Protein AF-A0A6J1Q506-F1 (afdb_monomer_lite)

Secondary structure (DSSP, 8-state):
--------EEEETTT--EEEGGGGGG-GGGTT-SEEEE-TTT-EEEEE-TTS-EEEEEEETTTEEEEEEE---------TTSHHHHHHHHHHHHHHHHHHHHHHH-GGGT-TTS-TTTS-HHHHHHHHHHHHHHTTTSS-HHHHHHHHHHHHHHHHHHHHHHH--S-------------

Structure (mmCIF, N/CA/C/O backbone):
data_AF-A0A6J1Q506-F1
#
_entry.id   AF-A0A6J1Q506-F1
#
loop_
_atom_site.group_PDB
_atom_site.id
_atom_site.type_symbol
_atom_site.label_atom_id
_atom_site.label_alt_id
_atom_site.label_comp_id
_atom_site.label_asym_id
_atom_site.label_entity_id
_atom_site.label_seq_id
_atom_site.pdbx_PDB_ins_code
_atom_site.Cartn_x
_atom_site.Cartn_y
_atom_site.Cartn_z
_atom_site.occupancy
_atom_site.B_iso_or_equiv
_atom_site.auth_seq_id
_atom_site.auth_comp_id
_atom_site.auth_asym_id
_atom_site.auth_atom_id
_atom_site.pdbx_PDB_model_num
ATOM 1 N N . MET A 1 1 ? 51.614 -4.366 -28.776 1.00 39.28 1 MET A N 1
ATOM 2 C CA . MET A 1 1 ? 50.991 -3.294 -27.970 1.00 39.28 1 MET A CA 1
ATOM 3 C C . MET A 1 1 ? 49.573 -3.756 -27.743 1.00 39.28 1 MET A C 1
ATOM 5 O O . MET A 1 1 ? 48.666 -3.332 -28.443 1.00 39.28 1 MET A O 1
ATOM 9 N N . ASP A 1 2 ? 49.424 -4.737 -26.861 1.00 44.38 2 ASP A N 1
ATOM 10 C CA . ASP A 1 2 ? 48.132 -5.334 -26.561 1.00 44.38 2 ASP A CA 1
ATOM 11 C C . ASP A 1 2 ? 47.432 -4.406 -25.583 1.00 44.38 2 ASP A C 1
ATOM 13 O O . ASP A 1 2 ? 47.763 -4.332 -24.400 1.00 44.38 2 ASP A O 1
ATOM 17 N N . SER A 1 3 ? 46.550 -3.590 -26.153 1.00 51.72 3 SER A N 1
ATOM 18 C CA . SER A 1 3 ? 45.591 -2.785 -25.420 1.00 51.72 3 SER A CA 1
ATOM 19 C C . SER A 1 3 ? 44.674 -3.775 -24.709 1.00 51.72 3 SER A C 1
ATOM 21 O O . SER A 1 3 ? 43.784 -4.358 -25.324 1.00 51.72 3 SER A O 1
ATOM 23 N N . PHE A 1 4 ? 44.974 -4.065 -23.442 1.00 49.25 4 PHE A N 1
ATOM 24 C CA . PHE A 1 4 ? 44.060 -4.780 -22.565 1.00 49.25 4 PHE A CA 1
ATOM 25 C C . PHE A 1 4 ? 42.874 -3.854 -22.323 1.00 49.25 4 PHE A C 1
ATOM 27 O O . PHE A 1 4 ? 42.863 -3.080 -21.368 1.00 49.25 4 PHE A O 1
ATOM 34 N N . ASP A 1 5 ? 41.921 -3.894 -23.249 1.00 54.69 5 ASP A N 1
ATOM 35 C CA . ASP A 1 5 ? 40.601 -3.322 -23.067 1.00 54.69 5 ASP A CA 1
ATOM 36 C C . ASP A 1 5 ? 39.992 -4.057 -21.873 1.00 54.69 5 ASP A C 1
ATOM 38 O O . ASP A 1 5 ? 39.657 -5.245 -21.922 1.00 54.69 5 ASP A O 1
ATOM 42 N N . GLN A 1 6 ? 40.028 -3.398 -20.723 1.00 58.06 6 GLN A N 1
ATOM 43 C CA . GLN A 1 6 ? 39.516 -3.937 -19.482 1.00 58.06 6 GLN A CA 1
ATOM 44 C C . GLN A 1 6 ? 37.996 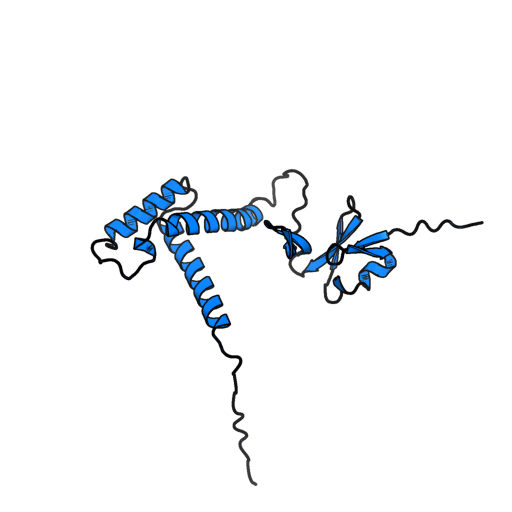-3.812 -19.581 1.00 58.06 6 GLN A C 1
ATOM 46 O O . GLN A 1 6 ? 37.424 -2.825 -19.131 1.00 58.06 6 GLN A O 1
ATOM 51 N N . PHE A 1 7 ? 37.361 -4.774 -20.262 1.00 63.78 7 PHE A N 1
ATOM 52 C CA . PHE A 1 7 ? 35.927 -4.755 -20.534 1.00 63.78 7 PHE A CA 1
ATOM 53 C C . PHE A 1 7 ? 35.156 -4.604 -19.222 1.00 63.78 7 PHE A C 1
ATOM 55 O O . PHE A 1 7 ? 35.157 -5.490 -18.361 1.00 63.78 7 PHE A O 1
ATOM 62 N N . LEU A 1 8 ? 34.538 -3.437 -19.048 1.00 78.19 8 LEU A N 1
ATOM 63 C CA . LEU A 1 8 ? 33.755 -3.125 -17.870 1.00 78.19 8 LEU A CA 1
ATOM 64 C C . LEU A 1 8 ? 32.415 -3.856 -18.000 1.00 78.19 8 LEU A C 1
ATOM 66 O O . LEU A 1 8 ? 31.582 -3.497 -18.829 1.00 78.19 8 LEU A O 1
ATOM 70 N N . VAL A 1 9 ? 32.244 -4.930 -17.227 1.00 85.25 9 VAL A N 1
ATOM 71 C CA . VAL A 1 9 ? 31.026 -5.753 -17.248 1.00 85.25 9 VAL A CA 1
ATOM 72 C C . VAL A 1 9 ? 30.133 -5.474 -16.046 1.00 85.25 9 VAL A C 1
ATOM 74 O O . VAL A 1 9 ? 30.617 -5.211 -14.939 1.00 85.25 9 VAL A O 1
ATOM 77 N N . ASN A 1 10 ? 28.827 -5.562 -16.259 1.00 88.06 10 ASN A N 1
ATOM 78 C CA . ASN A 1 10 ? 27.792 -5.368 -15.256 1.00 88.06 10 ASN A CA 1
ATOM 79 C C . ASN A 1 10 ? 26.775 -6.514 -15.338 1.00 88.06 10 ASN A C 1
ATOM 81 O O . ASN A 1 10 ? 26.584 -7.123 -16.391 1.00 88.06 10 ASN A O 1
ATOM 85 N N . THR A 1 11 ? 26.102 -6.807 -14.230 1.00 90.12 11 THR A N 1
ATOM 86 C CA . THR A 1 11 ? 25.148 -7.922 -14.137 1.00 90.12 11 THR A CA 1
ATOM 87 C C . THR A 1 11 ? 23.714 -7.406 -14.158 1.00 90.12 11 THR A C 1
ATOM 89 O O . THR A 1 11 ? 23.371 -6.481 -13.425 1.00 90.12 11 THR A O 1
ATOM 92 N N . CYS A 1 12 ? 22.843 -7.997 -14.973 1.00 88.06 12 CYS A N 1
ATOM 93 C CA . CYS A 1 12 ? 21.432 -7.629 -14.994 1.00 88.06 12 CYS A CA 1
ATOM 94 C C . CYS A 1 12 ? 20.736 -8.102 -13.713 1.00 88.06 12 CYS A C 1
ATOM 96 O O . CYS A 1 12 ? 20.685 -9.295 -13.436 1.00 88.06 12 CYS A O 1
ATOM 98 N N . GLY A 1 13 ? 20.114 -7.196 -12.964 1.00 85.50 13 GLY A N 1
ATOM 99 C CA . GLY A 1 13 ? 19.376 -7.533 -11.744 1.00 85.50 13 GLY A CA 1
ATOM 100 C C . GLY A 1 13 ? 18.017 -8.204 -11.948 1.00 85.50 13 GLY A C 1
ATOM 101 O O . GLY A 1 13 ? 17.329 -8.477 -10.969 1.00 85.50 13 GLY A O 1
ATOM 102 N N . VAL A 1 14 ? 17.608 -8.453 -13.196 1.00 86.62 14 VAL A N 1
ATOM 103 C CA . VAL A 1 14 ? 16.337 -9.119 -13.534 1.00 86.62 14 VAL A CA 1
ATOM 104 C C . VAL A 1 14 ? 16.571 -10.557 -13.989 1.00 86.62 14 VAL A C 1
A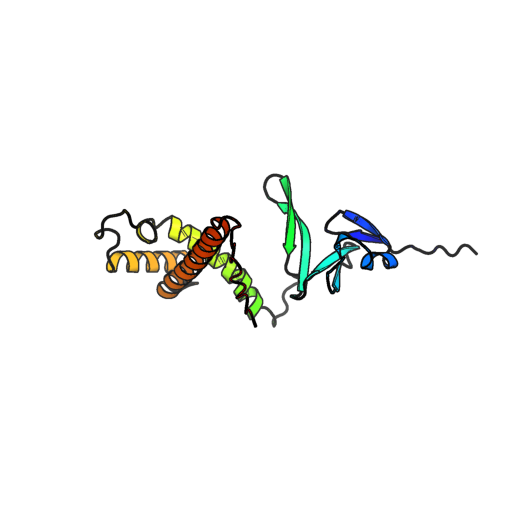TOM 106 O O . VAL A 1 14 ? 15.923 -11.471 -13.489 1.00 86.62 14 VAL A O 1
ATOM 109 N N . CYS A 1 15 ? 17.488 -10.765 -14.935 1.00 87.12 15 CYS A N 1
ATOM 110 C CA . CYS A 1 15 ? 17.767 -12.082 -15.516 1.00 87.12 15 CYS A CA 1
ATOM 111 C C . CYS A 1 15 ? 19.165 -12.626 -15.188 1.00 87.12 15 CYS A C 1
ATOM 113 O O . CYS A 1 15 ? 19.527 -13.678 -15.707 1.00 87.12 15 CYS A O 1
ATOM 115 N N . GLU A 1 16 ? 19.962 -11.903 -14.394 1.00 87.69 16 GLU A N 1
ATOM 116 C CA . GLU A 1 16 ? 21.314 -12.294 -13.953 1.00 87.69 16 GLU A CA 1
ATOM 117 C C . GLU A 1 16 ? 22.340 -12.466 -15.092 1.00 87.69 16 GLU A C 1
ATOM 119 O O . GLU A 1 16 ? 23.433 -12.992 -14.891 1.00 87.69 16 GLU A O 1
ATOM 124 N N . THR A 1 17 ? 22.031 -11.977 -16.298 1.00 89.25 17 THR A N 1
ATOM 125 C CA . THR A 1 17 ? 22.962 -12.009 -17.436 1.00 89.25 17 THR A CA 1
ATOM 126 C C . THR A 1 17 ? 24.054 -10.953 -17.271 1.00 89.25 17 THR A C 1
ATOM 128 O O . THR A 1 17 ? 23.768 -9.801 -16.942 1.00 89.25 17 THR A O 1
ATOM 131 N N . ILE A 1 18 ? 25.307 -11.338 -17.515 1.00 90.19 18 ILE A N 1
ATOM 132 C CA . ILE A 1 18 ? 26.468 -10.441 -17.493 1.00 90.19 18 ILE A CA 1
ATOM 133 C C . ILE A 1 18 ? 26.606 -9.785 -18.869 1.00 90.19 18 ILE A C 1
ATOM 135 O O . ILE A 1 18 ? 26.605 -10.475 -19.888 1.00 90.19 18 ILE A O 1
ATOM 139 N N . VAL A 1 19 ? 26.716 -8.459 -18.894 1.00 87.12 19 VAL A N 1
ATOM 140 C CA . VAL A 1 19 ? 26.693 -7.631 -20.107 1.00 87.12 19 VAL A CA 1
ATOM 141 C C . VAL A 1 19 ? 27.799 -6.580 -20.029 1.00 87.12 19 VAL A C 1
ATOM 143 O O . VAL A 1 19 ? 28.114 -6.092 -18.944 1.00 87.12 19 VAL A O 1
ATOM 146 N N . ASN A 1 20 ? 28.388 -6.211 -21.167 1.00 85.25 20 ASN A N 1
ATOM 147 C CA . ASN A 1 20 ? 29.325 -5.088 -21.232 1.00 85.25 20 ASN A CA 1
ATOM 148 C C . ASN A 1 20 ? 28.597 -3.761 -20.990 1.00 85.25 20 ASN A C 1
ATOM 150 O O . ASN A 1 20 ? 27.460 -3.589 -21.428 1.00 85.25 20 ASN A O 1
ATOM 154 N N . GLU A 1 21 ? 29.263 -2.788 -20.369 1.00 78.44 21 GLU A N 1
ATOM 155 C CA . GLU A 1 21 ? 28.691 -1.463 -20.091 1.00 78.44 21 GLU A CA 1
ATOM 156 C C . GLU A 1 21 ? 28.098 -0.792 -21.346 1.00 78.44 21 GLU A C 1
ATOM 158 O O . GLU A 1 21 ? 27.016 -0.207 -21.295 1.00 78.44 21 GLU A O 1
ATOM 163 N N . THR A 1 22 ? 28.750 -0.954 -22.501 1.00 80.00 22 THR A N 1
ATOM 164 C CA . THR A 1 22 ? 28.305 -0.409 -23.796 1.00 80.00 22 THR A CA 1
ATOM 165 C C . THR A 1 22 ? 27.038 -1.070 -24.349 1.00 80.00 22 THR A C 1
ATOM 167 O O . THR A 1 22 ? 26.334 -0.467 -25.159 1.00 80.00 22 THR A O 1
ATOM 170 N N . GLU A 1 23 ? 26.727 -2.290 -23.914 1.00 82.56 23 GLU A N 1
ATOM 171 C CA . GLU A 1 23 ? 25.617 -3.114 -24.411 1.00 82.56 23 GLU A CA 1
ATOM 172 C C . GLU A 1 23 ? 24.427 -3.140 -23.440 1.00 82.56 23 GLU A C 1
ATOM 174 O O . GLU A 1 23 ? 23.343 -3.606 -23.794 1.00 82.56 23 GLU A O 1
ATOM 179 N N . MET A 1 24 ? 24.578 -2.583 -22.233 1.00 82.19 24 MET A N 1
ATOM 180 C CA . MET A 1 24 ? 23.518 -2.541 -21.219 1.00 82.19 24 MET A CA 1
ATOM 181 C C . MET A 1 24 ? 22.236 -1.880 -21.728 1.00 82.19 24 MET A C 1
ATOM 183 O O . MET A 1 24 ? 21.149 -2.381 -21.462 1.00 82.19 24 MET A O 1
ATOM 187 N N . ALA A 1 25 ? 22.349 -0.792 -22.496 1.00 81.44 25 ALA A N 1
ATOM 188 C CA . ALA A 1 25 ? 21.195 -0.080 -23.049 1.00 81.44 25 ALA A CA 1
ATOM 189 C C . ALA A 1 25 ? 20.413 -0.884 -24.100 1.00 81.44 25 ALA A C 1
ATOM 191 O O . ALA A 1 25 ? 19.259 -0.573 -24.383 1.00 81.44 25 ALA A O 1
ATOM 192 N N . GLN A 1 26 ? 21.029 -1.919 -24.673 1.00 85.06 26 GLN A N 1
ATOM 193 C CA . GLN A 1 26 ? 20.412 -2.810 -25.658 1.00 85.06 26 GLN A CA 1
ATOM 194 C C . GLN A 1 26 ? 19.863 -4.089 -25.013 1.00 85.06 26 GLN A C 1
ATOM 196 O O . GLN A 1 26 ? 19.266 -4.924 -25.694 1.00 85.06 26 GLN A O 1
ATOM 201 N N . HIS A 1 27 ? 20.065 -4.262 -23.705 1.00 87.00 27 HIS A N 1
ATOM 202 C CA . HIS A 1 27 ? 19.666 -5.465 -23.003 1.00 87.00 27 HIS A CA 1
ATOM 203 C C . HIS A 1 27 ? 18.135 -5.587 -22.932 1.00 87.00 27 HIS A C 1
ATOM 205 O O . HIS A 1 27 ? 17.420 -4.645 -22.596 1.00 87.00 27 HIS A O 1
ATOM 211 N N . SER A 1 28 ? 17.608 -6.782 -23.203 1.00 88.62 28 SER A N 1
ATOM 212 C CA . SER A 1 28 ? 16.163 -7.017 -23.325 1.00 88.62 28 SER A CA 1
ATOM 213 C C . SER A 1 28 ? 15.364 -6.644 -22.071 1.00 88.62 28 SER A C 1
ATOM 215 O O . SER A 1 28 ? 14.252 -6.143 -22.195 1.00 88.62 28 SER A O 1
ATOM 217 N N . CYS A 1 29 ? 15.925 -6.821 -20.867 1.00 86.44 29 CYS A N 1
ATOM 218 C CA . CYS A 1 29 ? 15.238 -6.458 -19.620 1.00 86.44 29 CYS A CA 1
ATOM 219 C C . CYS A 1 29 ? 15.071 -4.946 -19.412 1.00 86.44 29 CYS A C 1
ATOM 221 O O . CYS A 1 29 ? 14.213 -4.563 -18.626 1.00 86.44 29 CYS A O 1
ATOM 223 N N . VAL A 1 30 ? 15.859 -4.101 -20.087 1.00 85.12 30 VAL A N 1
ATOM 224 C CA . VAL A 1 30 ? 15.732 -2.632 -20.000 1.00 85.12 30 VAL A CA 1
ATOM 225 C C . VAL A 1 30 ? 15.013 -2.034 -21.209 1.00 85.12 30 VAL A C 1
ATOM 227 O O . VAL A 1 30 ? 14.758 -0.832 -21.249 1.00 85.12 30 VAL A O 1
ATOM 230 N N . ALA A 1 31 ? 14.650 -2.860 -22.194 1.00 83.12 31 ALA A N 1
ATOM 231 C CA . ALA A 1 31 ? 13.929 -2.409 -23.371 1.00 83.12 31 ALA A CA 1
ATOM 232 C C . ALA A 1 31 ? 12.562 -1.831 -22.968 1.00 83.12 31 ALA A C 1
ATOM 234 O O . ALA A 1 31 ? 11.741 -2.510 -22.356 1.00 83.12 31 ALA A O 1
ATOM 235 N N . GLY A 1 32 ? 12.322 -0.569 -23.329 1.00 77.00 32 GLY A N 1
ATOM 236 C CA . GLY A 1 32 ? 11.085 0.144 -22.998 1.00 77.00 32 GLY A CA 1
ATOM 237 C C . GLY A 1 32 ? 11.117 0.916 -21.676 1.00 77.00 32 GLY A C 1
ATOM 238 O O . GLY A 1 32 ? 10.119 1.551 -21.348 1.00 77.00 32 GLY A O 1
ATOM 239 N N . PHE A 1 33 ? 12.241 0.914 -20.954 1.00 80.75 33 PHE A N 1
ATOM 240 C CA . PHE A 1 33 ? 12.441 1.759 -19.778 1.00 80.75 33 PHE A CA 1
ATOM 241 C C . PHE A 1 33 ? 13.225 3.028 -20.147 1.00 80.75 33 PHE A C 1
ATOM 243 O O . PHE A 1 33 ? 14.160 2.954 -20.949 1.00 80.75 33 PHE A O 1
ATOM 250 N N . PRO A 1 34 ? 12.858 4.200 -19.594 1.00 76.00 34 PRO A N 1
ATOM 251 C CA . PRO A 1 34 ? 13.498 5.472 -19.930 1.00 76.00 34 PRO A CA 1
ATOM 252 C C . PRO A 1 34 ? 14.949 5.554 -19.444 1.00 76.00 34 PRO A C 1
ATOM 254 O O . PRO A 1 34 ? 15.762 6.253 -20.048 1.00 76.00 34 PRO A O 1
ATOM 257 N N . THR A 1 35 ? 15.269 4.863 -18.349 1.00 82.19 35 THR A N 1
ATOM 258 C CA . THR A 1 35 ? 16.563 4.943 -17.674 1.00 82.19 35 THR A CA 1
ATOM 259 C C . THR A 1 35 ? 16.992 3.588 -17.111 1.00 82.19 35 THR A C 1
ATOM 261 O O . THR A 1 35 ? 16.196 2.660 -16.941 1.00 82.19 35 THR A O 1
ATOM 264 N N . ILE A 1 36 ? 18.292 3.475 -16.836 1.00 84.62 36 ILE A N 1
ATOM 265 C CA . ILE A 1 36 ? 18.923 2.297 -16.238 1.00 84.62 36 ILE A CA 1
ATOM 266 C C . ILE A 1 36 ? 19.606 2.753 -14.959 1.00 84.62 36 ILE A C 1
ATOM 268 O O . ILE A 1 36 ? 20.431 3.667 -14.983 1.00 84.62 36 ILE A O 1
ATOM 272 N N . PHE A 1 37 ? 19.279 2.104 -13.849 1.00 86.62 37 PHE A N 1
ATOM 273 C CA . PHE A 1 37 ? 19.965 2.316 -12.584 1.00 86.62 37 PHE A CA 1
ATOM 274 C C . PHE A 1 37 ? 21.145 1.351 -12.470 1.00 86.62 37 PHE A C 1
ATOM 276 O O . PHE A 1 37 ? 20.990 0.162 -12.736 1.00 86.62 37 PHE A O 1
ATOM 283 N N . ILE A 1 38 ? 22.310 1.843 -12.050 1.00 84.81 38 ILE A N 1
ATOM 284 C CA . ILE A 1 38 ? 23.520 1.036 -11.861 1.00 84.81 38 ILE A CA 1
ATOM 285 C C . ILE A 1 38 ? 23.964 1.173 -10.408 1.00 84.81 38 ILE A C 1
ATOM 287 O O . ILE A 1 38 ? 24.207 2.278 -9.925 1.00 84.81 38 ILE A O 1
ATOM 291 N N . ASN A 1 39 ? 24.109 0.047 -9.715 1.00 82.81 39 ASN A N 1
ATOM 292 C CA . ASN A 1 39 ? 24.746 0.014 -8.410 1.00 82.81 39 ASN A CA 1
ATOM 293 C C . ASN A 1 39 ? 26.267 -0.069 -8.605 1.00 82.81 39 ASN A C 1
ATOM 295 O O . ASN A 1 39 ? 26.789 -1.085 -9.064 1.00 82.81 39 ASN A O 1
ATOM 299 N N . ASN A 1 40 ? 26.977 1.002 -8.254 1.00 77.75 40 ASN A N 1
ATOM 300 C CA . ASN A 1 40 ? 28.424 1.106 -8.459 1.00 77.75 40 ASN A CA 1
ATOM 301 C C . ASN A 1 40 ? 29.242 0.131 -7.595 1.00 77.75 40 ASN A C 1
ATOM 303 O O . ASN A 1 40 ? 30.356 -0.217 -7.980 1.00 77.75 40 ASN A O 1
ATOM 307 N N . GLU A 1 41 ? 28.700 -0.327 -6.463 1.00 79.75 41 GLU A N 1
ATOM 308 C CA . GLU A 1 41 ? 29.379 -1.248 -5.546 1.00 79.75 41 GLU A CA 1
ATOM 309 C C . GLU A 1 41 ? 29.231 -2.702 -5.995 1.00 79.75 41 GLU A C 1
ATOM 311 O O . GLU A 1 41 ? 30.212 -3.436 -6.090 1.00 79.75 41 GLU A O 1
ATOM 316 N N . SER A 1 42 ? 28.003 -3.121 -6.308 1.00 81.50 42 SER A N 1
ATOM 317 C CA . SER A 1 42 ? 27.703 -4.504 -6.697 1.00 81.50 42 SER A CA 1
ATOM 318 C C . SER A 1 42 ? 27.800 -4.750 -8.202 1.00 81.50 42 SER A C 1
ATOM 320 O O . SER A 1 42 ? 27.792 -5.901 -8.633 1.00 81.50 42 SER A O 1
ATOM 322 N N . ARG A 1 43 ? 27.894 -3.683 -9.006 1.00 85.44 43 ARG A N 1
ATOM 323 C CA . ARG A 1 43 ? 27.927 -3.709 -10.480 1.00 85.44 43 ARG A CA 1
ATOM 324 C C . ARG A 1 43 ? 26.688 -4.319 -11.122 1.00 85.44 43 ARG A C 1
ATOM 326 O O . ARG A 1 43 ? 26.716 -4.718 -12.286 1.00 85.44 43 ARG A O 1
ATOM 333 N N . TYR A 1 44 ? 25.581 -4.328 -10.391 1.00 89.12 44 TYR A N 1
ATOM 334 C CA . TYR A 1 44 ? 24.284 -4.682 -10.941 1.00 89.12 44 TYR A CA 1
ATOM 335 C C . TYR A 1 44 ? 23.628 -3.490 -11.629 1.00 89.12 44 TYR A C 1
ATOM 337 O O . TYR A 1 44 ? 23.696 -2.368 -11.126 1.00 89.12 44 TYR A O 1
ATOM 345 N N . PHE A 1 45 ? 22.952 -3.742 -12.746 1.00 88.56 45 PHE A N 1
ATOM 346 C CA . PHE A 1 45 ? 22.101 -2.764 -13.411 1.00 88.56 45 PHE A CA 1
ATOM 347 C C . PHE A 1 45 ? 20.643 -3.224 -13.446 1.00 88.56 45 PHE A C 1
ATOM 349 O O . PHE A 1 45 ? 20.350 -4.419 -13.545 1.00 88.56 45 PHE A O 1
ATOM 356 N N . TYR A 1 46 ? 19.728 -2.262 -13.380 1.00 88.94 46 TYR A N 1
ATOM 357 C CA . TYR A 1 46 ? 18.294 -2.487 -13.243 1.00 88.94 46 TYR A CA 1
ATOM 358 C C . TYR A 1 46 ? 17.514 -1.550 -14.176 1.00 88.94 46 TYR A C 1
ATOM 360 O O . TYR A 1 46 ? 17.916 -0.394 -14.343 1.00 88.94 46 TYR A O 1
ATOM 368 N N . PRO A 1 47 ? 16.395 -1.998 -14.770 1.00 87.06 47 PRO A N 1
ATOM 369 C CA . PRO A 1 47 ? 15.472 -1.113 -15.471 1.00 87.06 47 PRO A CA 1
ATOM 370 C C . PRO A 1 47 ? 14.841 -0.156 -14.463 1.00 87.06 47 PRO A C 1
ATOM 372 O O . PRO A 1 47 ? 14.398 -0.606 -13.403 1.00 87.06 47 PRO A O 1
ATOM 375 N N . GLN A 1 48 ? 14.791 1.133 -14.790 1.00 85.69 48 GLN A N 1
ATOM 376 C CA . GLN A 1 48 ? 14.183 2.146 -13.937 1.00 85.69 48 GLN A CA 1
ATOM 377 C C . GLN A 1 48 ? 12.909 2.701 -14.583 1.00 85.69 48 GLN A C 1
ATOM 379 O O . GLN A 1 48 ? 12.889 3.081 -15.753 1.00 85.69 48 GLN A O 1
ATOM 384 N N . CYS A 1 49 ? 11.831 2.727 -13.808 1.00 77.38 49 CYS A N 1
ATOM 385 C CA . CYS A 1 49 ? 10.535 3.274 -14.188 1.00 77.38 49 CYS A CA 1
ATOM 386 C C . CYS A 1 49 ? 10.545 4.814 -14.187 1.00 77.38 49 CYS A C 1
ATOM 388 O O . CYS A 1 49 ? 11.392 5.447 -13.560 1.00 77.38 49 CYS A O 1
ATOM 390 N N . GLU A 1 50 ? 9.553 5.442 -14.829 1.00 77.12 50 GLU A N 1
ATOM 391 C CA . GLU A 1 50 ? 9.409 6.913 -14.870 1.00 77.12 50 GLU A CA 1
ATOM 392 C C . GLU A 1 50 ? 9.300 7.560 -13.478 1.00 77.12 50 GLU A C 1
ATOM 394 O O . GLU A 1 50 ? 9.681 8.712 -13.288 1.00 77.12 50 GLU A O 1
ATOM 399 N N . ASN A 1 51 ? 8.783 6.816 -12.499 1.00 71.69 51 ASN A N 1
ATOM 400 C CA . ASN A 1 51 ? 8.653 7.243 -11.108 1.00 71.69 51 ASN A CA 1
ATOM 401 C C . ASN A 1 51 ? 9.944 7.066 -10.284 1.00 71.69 51 ASN A C 1
ATOM 403 O O . ASN A 1 51 ? 9.964 7.454 -9.120 1.00 71.69 51 ASN A O 1
ATOM 407 N N . GLY A 1 52 ? 11.005 6.508 -10.875 1.00 74.31 52 GLY A N 1
ATOM 408 C CA . GLY A 1 52 ? 12.297 6.290 -10.232 1.00 74.31 52 GLY A CA 1
ATOM 409 C C . GLY A 1 52 ? 12.493 4.908 -9.606 1.00 74.31 52 GLY A C 1
ATOM 410 O O . GLY A 1 52 ? 13.615 4.623 -9.191 1.00 74.31 52 GLY A O 1
ATOM 411 N N . ASP A 1 53 ? 11.474 4.045 -9.576 1.00 82.19 53 ASP A N 1
ATOM 412 C CA . ASP A 1 53 ? 11.570 2.685 -9.026 1.00 82.19 53 ASP A CA 1
ATOM 413 C C . ASP A 1 53 ? 12.386 1.755 -9.934 1.00 82.19 53 ASP A C 1
ATOM 415 O O . ASP A 1 53 ? 12.401 1.931 -11.154 1.00 82.19 53 ASP A O 1
ATOM 419 N N . ILE A 1 54 ? 13.023 0.730 -9.360 1.00 86.12 54 ILE A N 1
ATOM 420 C CA . ILE A 1 54 ? 13.785 -0.280 -10.106 1.00 86.12 54 ILE A CA 1
ATOM 421 C C . ILE A 1 54 ? 13.077 -1.625 -10.154 1.00 86.12 54 ILE A C 1
ATOM 423 O O . ILE A 1 54 ? 12.442 -2.063 -9.199 1.00 86.12 54 ILE A O 1
ATOM 427 N N . ILE A 1 55 ? 13.243 -2.325 -11.271 1.00 82.62 55 ILE A N 1
ATOM 428 C CA . ILE A 1 55 ? 12.767 -3.697 -11.433 1.00 82.62 55 ILE A CA 1
ATOM 429 C C . ILE A 1 55 ? 13.906 -4.663 -11.111 1.00 82.62 55 ILE A C 1
ATOM 431 O O . ILE A 1 55 ? 14.961 -4.620 -11.749 1.00 82.62 55 ILE A O 1
ATOM 435 N N . ARG A 1 56 ? 13.708 -5.567 -10.147 1.00 84.88 56 ARG A N 1
ATOM 436 C CA . ARG A 1 56 ? 14.712 -6.584 -9.798 1.00 84.88 56 ARG A CA 1
ATOM 437 C C . ARG A 1 56 ? 14.102 -7.930 -9.448 1.00 84.88 56 ARG A C 1
ATOM 439 O O . ARG A 1 56 ? 12.963 -8.016 -8.999 1.00 84.88 56 ARG A O 1
ATOM 446 N N . LYS A 1 57 ? 14.888 -8.987 -9.614 1.00 80.69 57 LYS A N 1
ATOM 447 C CA . LYS A 1 57 ? 14.555 -10.329 -9.147 1.00 80.69 57 LYS A CA 1
ATOM 448 C C . LYS A 1 57 ? 14.835 -10.422 -7.645 1.00 80.69 57 LYS A C 1
ATOM 450 O O . LYS A 1 57 ? 15.913 -10.048 -7.185 1.00 80.69 57 LYS A O 1
ATOM 455 N N . SER A 1 58 ? 13.851 -10.882 -6.878 1.00 77.12 58 SER A N 1
ATOM 456 C CA . SER A 1 58 ? 13.951 -11.038 -5.425 1.00 77.12 58 SER A CA 1
ATOM 457 C C . SER A 1 58 ? 13.570 -12.442 -4.990 1.00 77.12 58 SER A C 1
ATOM 459 O O . SER A 1 58 ? 12.588 -13.006 -5.469 1.00 77.12 58 SER A O 1
ATOM 461 N N . ALA A 1 59 ? 14.323 -12.977 -4.029 1.00 76.31 59 ALA A N 1
ATOM 462 C CA . ALA A 1 59 ? 13.956 -14.188 -3.311 1.00 76.31 59 ALA A CA 1
ATOM 463 C C . ALA A 1 59 ? 12.949 -13.834 -2.207 1.00 76.31 59 ALA A C 1
ATOM 465 O O . ALA A 1 59 ? 13.278 -13.129 -1.251 1.00 76.31 59 ALA A O 1
ATOM 466 N N . LEU A 1 60 ? 11.715 -14.306 -2.352 1.00 71.25 60 LEU A N 1
ATOM 467 C CA . LEU A 1 60 ? 10.646 -14.121 -1.380 1.00 71.25 60 LEU A CA 1
ATOM 468 C C . LEU A 1 60 ? 10.647 -15.255 -0.334 1.00 71.25 60 LEU A C 1
ATOM 470 O O . LEU A 1 60 ? 11.185 -16.346 -0.581 1.00 71.25 60 LEU A O 1
ATOM 474 N N . PRO A 1 61 ? 10.042 -15.029 0.850 1.00 59.19 61 PRO A N 1
ATOM 475 C CA . PRO A 1 61 ? 9.928 -16.049 1.887 1.00 59.19 61 PRO A CA 1
ATOM 476 C C . PRO A 1 61 ? 9.272 -17.321 1.339 1.00 59.19 61 PRO A C 1
ATOM 478 O O . PRO A 1 61 ? 8.203 -17.268 0.737 1.00 59.19 61 PRO A O 1
ATOM 481 N N . GLY A 1 62 ? 9.918 -18.468 1.551 1.00 66.12 62 GLY A N 1
ATOM 482 C CA . GLY A 1 62 ? 9.482 -19.752 0.988 1.00 66.12 62 GLY A CA 1
ATOM 483 C C . GLY A 1 62 ? 10.276 -20.219 -0.236 1.00 66.12 62 GLY A C 1
ATOM 484 O O . GLY A 1 62 ? 9.948 -21.264 -0.788 1.00 66.12 62 GLY A O 1
ATOM 485 N N . GLY A 1 63 ? 11.331 -19.496 -0.635 1.00 66.06 63 GLY A N 1
ATOM 486 C CA . GLY A 1 63 ? 12.249 -19.922 -1.700 1.00 66.06 63 GLY A CA 1
ATOM 487 C C . GLY A 1 63 ? 11.715 -19.693 -3.114 1.00 66.06 63 GLY A C 1
ATOM 488 O O . GLY A 1 63 ? 12.223 -20.288 -4.060 1.00 66.06 63 GLY A O 1
ATOM 489 N N . MET A 1 64 ? 10.687 -18.853 -3.257 1.00 62.09 64 MET A N 1
ATOM 490 C CA . MET A 1 64 ? 10.153 -18.450 -4.555 1.00 62.09 64 MET A CA 1
ATOM 491 C C . MET A 1 64 ? 10.877 -17.193 -5.054 1.00 62.09 64 MET A C 1
ATOM 493 O O . MET A 1 64 ? 11.069 -16.247 -4.292 1.00 62.09 64 MET A O 1
ATOM 497 N N . GLU A 1 65 ? 11.295 -17.188 -6.319 1.00 73.19 65 GLU A N 1
ATOM 498 C CA . GLU A 1 65 ? 11.924 -16.031 -6.965 1.00 73.19 65 GLU A CA 1
ATOM 499 C C . GLU A 1 65 ? 10.886 -15.287 -7.810 1.00 73.19 65 GLU A C 1
ATOM 501 O O . GLU A 1 65 ? 10.246 -15.890 -8.673 1.00 73.19 65 GLU A O 1
ATOM 506 N N . GLU A 1 66 ? 10.717 -13.985 -7.580 1.00 76.00 66 GLU A N 1
ATOM 507 C CA . GLU A 1 66 ? 9.750 -13.160 -8.312 1.00 76.00 66 GLU A CA 1
ATOM 508 C C . GLU A 1 66 ? 10.347 -11.797 -8.690 1.00 76.00 66 GLU A C 1
ATOM 510 O O . GLU A 1 66 ? 11.248 -11.279 -8.023 1.00 76.00 66 GLU A O 1
ATOM 515 N N . ILE A 1 67 ? 9.859 -11.220 -9.792 1.00 72.75 67 ILE A N 1
ATOM 516 C CA . ILE A 1 67 ? 10.215 -9.866 -10.218 1.00 72.75 67 ILE A CA 1
ATOM 517 C C . ILE A 1 67 ? 9.422 -8.878 -9.365 1.00 72.75 67 ILE A C 1
ATOM 519 O O . ILE A 1 67 ? 8.193 -8.874 -9.393 1.00 72.75 67 ILE A O 1
ATOM 523 N N . VAL A 1 68 ? 10.131 -8.020 -8.639 1.00 76.06 68 VAL A N 1
ATOM 524 C CA . VAL A 1 68 ? 9.541 -6.985 -7.790 1.00 76.06 68 VAL A CA 1
ATOM 525 C C . VAL A 1 68 ? 9.929 -5.596 -8.288 1.00 76.06 68 VAL A C 1
ATOM 527 O O . VAL A 1 68 ? 11.006 -5.397 -8.855 1.00 76.06 68 VAL A O 1
ATOM 530 N N . VAL A 1 69 ? 9.031 -4.641 -8.060 1.00 75.38 69 VAL A N 1
ATOM 531 C CA . VAL A 1 69 ? 9.299 -3.207 -8.190 1.00 75.38 69 VAL A CA 1
ATOM 532 C C . VAL A 1 69 ? 9.808 -2.741 -6.831 1.00 75.38 69 VAL A C 1
ATOM 534 O O . VAL A 1 69 ? 9.089 -2.870 -5.841 1.00 75.38 69 VAL A O 1
ATOM 537 N N . ASP A 1 70 ? 11.041 -2.258 -6.772 1.00 76.31 70 ASP A N 1
ATOM 538 C CA . ASP A 1 70 ? 11.668 -1.769 -5.548 1.00 76.31 70 ASP A CA 1
ATOM 539 C C . ASP A 1 70 ? 11.926 -0.262 -5.683 1.00 76.31 70 ASP A C 1
ATOM 541 O O . ASP A 1 70 ? 12.604 0.147 -6.633 1.00 76.31 70 ASP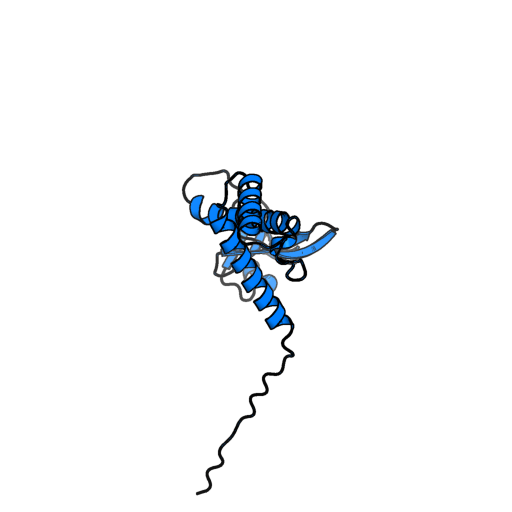 A O 1
ATOM 545 N N . PRO A 1 71 ? 11.396 0.593 -4.793 1.00 69.94 71 PRO A N 1
ATOM 546 C CA . PRO A 1 71 ? 11.804 1.990 -4.770 1.00 69.94 71 PRO A CA 1
ATOM 547 C C . PRO A 1 71 ? 13.313 2.063 -4.512 1.00 69.94 71 PRO A C 1
ATOM 549 O O . PRO A 1 71 ? 13.813 1.389 -3.609 1.00 69.94 71 PRO A O 1
ATOM 552 N N . ILE A 1 72 ? 14.054 2.875 -5.282 1.00 62.53 72 ILE A N 1
ATOM 553 C CA . ILE A 1 72 ? 15.491 3.106 -5.042 1.00 62.53 72 ILE A CA 1
ATOM 554 C C . ILE A 1 72 ? 15.642 3.778 -3.675 1.00 62.53 72 ILE A C 1
ATOM 556 O O . ILE A 1 72 ? 15.683 4.999 -3.547 1.00 62.53 72 ILE A O 1
ATOM 560 N N . THR A 1 73 ? 15.727 2.967 -2.632 1.00 48.19 73 THR A N 1
ATOM 561 C CA . THR A 1 73 ? 16.171 3.392 -1.319 1.00 48.19 73 THR A CA 1
ATOM 562 C C . THR A 1 73 ? 17.672 3.197 -1.363 1.00 48.19 73 THR A C 1
ATOM 564 O O . THR A 1 73 ? 18.159 2.070 -1.262 1.00 48.19 73 THR A O 1
ATOM 567 N N . LEU A 1 74 ? 18.417 4.278 -1.610 1.00 43.19 74 LEU A N 1
ATOM 568 C CA . LEU A 1 74 ? 19.845 4.287 -1.318 1.00 43.19 74 LEU A CA 1
ATOM 569 C C . LEU A 1 74 ? 19.989 3.753 0.109 1.00 43.19 74 LEU A C 1
ATOM 571 O O . LEU A 1 74 ? 19.510 4.375 1.053 1.00 43.19 74 LEU A O 1
ATOM 575 N N . GLN A 1 75 ? 20.609 2.585 0.268 1.00 47.53 75 GLN A N 1
ATOM 576 C CA . GLN A 1 75 ? 21.163 2.193 1.555 1.00 47.53 75 GLN A CA 1
ATOM 577 C C . GLN A 1 75 ? 22.368 3.097 1.812 1.00 47.53 75 GLN A C 1
ATOM 579 O O . GLN A 1 75 ? 23.509 2.691 1.634 1.00 47.53 75 GLN A O 1
ATOM 584 N N . GLN A 1 76 ? 22.102 4.355 2.145 1.00 40.44 76 GLN A N 1
ATOM 585 C CA . GLN A 1 76 ? 23.049 5.255 2.774 1.00 40.44 76 GLN A CA 1
ATOM 586 C C . GLN A 1 76 ? 22.299 5.976 3.890 1.00 40.44 76 GLN A C 1
ATOM 588 O O . GLN A 1 76 ? 21.158 6.401 3.722 1.00 40.44 76 GLN A O 1
ATOM 593 N N . ASP A 1 77 ? 22.950 5.978 5.043 1.00 40.31 77 ASP A N 1
ATOM 594 C CA . ASP A 1 77 ? 22.558 6.499 6.347 1.00 40.31 77 ASP A CA 1
ATOM 595 C C . ASP A 1 77 ? 21.807 7.855 6.341 1.00 40.31 77 ASP A C 1
ATOM 597 O O . ASP A 1 77 ? 21.852 8.607 5.366 1.00 40.31 77 ASP A O 1
ATOM 601 N N . PRO A 1 78 ? 21.082 8.176 7.433 1.00 46.66 78 PRO A N 1
ATOM 602 C CA . PRO A 1 78 ? 20.012 9.164 7.434 1.00 46.66 78 PRO A CA 1
ATOM 603 C C . PRO A 1 78 ? 20.566 10.590 7.386 1.00 46.66 78 PRO A C 1
ATOM 605 O O . PRO A 1 78 ? 21.152 11.056 8.362 1.00 46.66 78 PRO A O 1
ATOM 608 N N . ASP A 1 79 ? 20.313 11.301 6.287 1.00 37.88 79 ASP A N 1
ATOM 609 C CA . ASP A 1 79 ? 20.413 12.760 6.246 1.00 37.88 79 ASP A CA 1
ATOM 610 C C . ASP A 1 79 ? 19.024 13.386 6.051 1.00 37.88 79 ASP A C 1
ATOM 612 O O . ASP A 1 79 ? 18.226 13.020 5.178 1.00 37.88 79 ASP A O 1
ATOM 616 N N . GLU A 1 80 ? 18.715 14.284 6.977 1.00 52.03 80 GLU A N 1
ATOM 617 C CA . GLU A 1 80 ? 17.419 14.891 7.237 1.00 52.03 80 GLU A CA 1
ATOM 618 C C . GLU A 1 80 ? 17.011 15.878 6.133 1.00 52.03 80 GLU A C 1
ATOM 620 O O . GLU A 1 80 ? 17.355 17.055 6.183 1.00 52.03 80 GLU A O 1
ATOM 625 N N . SER A 1 81 ? 16.220 15.445 5.147 1.00 55.97 81 SER A N 1
ATOM 626 C CA . SER A 1 81 ? 15.306 16.363 4.423 1.00 55.97 81 SER A CA 1
ATOM 627 C C . SER A 1 81 ? 14.321 15.691 3.466 1.00 55.97 81 SER A C 1
ATOM 629 O O . SER A 1 81 ? 13.340 16.316 3.076 1.00 55.97 81 SER A O 1
ATOM 631 N N . VAL A 1 82 ? 14.514 14.416 3.108 1.00 45.62 82 VAL A N 1
ATOM 632 C CA . VAL A 1 82 ? 13.559 13.638 2.277 1.00 45.62 82 VAL A CA 1
ATOM 633 C C . VAL A 1 82 ? 12.845 12.561 3.113 1.00 45.62 82 VAL A C 1
ATOM 635 O O . VAL A 1 82 ? 12.277 11.598 2.607 1.00 45.62 82 VAL A O 1
ATOM 638 N N . SER A 1 83 ? 12.873 12.707 4.436 1.00 49.62 83 SER A N 1
ATOM 639 C CA . SER A 1 83 ? 12.306 11.746 5.377 1.00 49.62 83 SER A CA 1
ATOM 640 C C . SER A 1 83 ? 10.794 11.898 5.546 1.00 49.62 83 SER A C 1
ATOM 642 O O . SER A 1 83 ? 10.140 10.904 5.820 1.00 49.62 83 SER A O 1
ATOM 644 N N . GLU A 1 84 ? 10.190 13.072 5.343 1.00 42.88 84 GLU A N 1
ATOM 645 C CA . GLU A 1 84 ? 8.758 13.256 5.646 1.00 42.88 84 GLU A CA 1
ATOM 646 C C . GLU A 1 84 ? 7.814 12.599 4.629 1.00 42.88 84 GLU A C 1
ATOM 648 O O . GLU A 1 84 ? 6.849 11.946 5.022 1.00 42.88 84 GLU A O 1
ATOM 653 N N . ALA A 1 85 ? 8.094 12.693 3.326 1.00 46.97 85 ALA A N 1
ATOM 654 C CA . ALA A 1 85 ? 7.211 12.122 2.302 1.00 46.97 85 ALA A CA 1
ATOM 655 C C . ALA A 1 85 ? 7.393 10.600 2.141 1.00 46.97 85 ALA A C 1
ATOM 657 O O . ALA A 1 85 ? 6.411 9.872 1.978 1.00 46.97 85 ALA A O 1
ATOM 658 N N . ILE A 1 86 ? 8.636 10.109 2.234 1.00 49.22 86 ILE A N 1
ATOM 659 C CA . ILE A 1 86 ? 8.965 8.682 2.089 1.00 49.22 86 ILE A CA 1
ATOM 660 C C . ILE A 1 86 ? 8.682 7.910 3.385 1.00 49.22 86 ILE A C 1
ATOM 662 O O . ILE A 1 86 ? 8.161 6.794 3.295 1.00 49.22 86 ILE A O 1
ATOM 666 N N . ASN A 1 87 ? 8.894 8.498 4.580 1.00 46.91 87 ASN A N 1
ATOM 667 C CA . ASN A 1 87 ? 8.304 7.912 5.790 1.00 46.91 87 ASN A CA 1
ATOM 668 C C . ASN A 1 87 ? 6.793 7.898 5.658 1.00 46.91 87 ASN A C 1
ATOM 670 O O . ASN A 1 87 ? 6.216 6.858 5.897 1.00 46.91 87 ASN A O 1
ATOM 674 N N . SER A 1 88 ? 6.128 8.961 5.194 1.00 46.09 88 SER A N 1
ATOM 675 C CA . SER A 1 88 ? 4.666 8.920 5.088 1.00 46.09 88 SER A CA 1
ATOM 676 C C . SER A 1 88 ? 4.162 7.757 4.220 1.00 46.09 88 SER A C 1
ATOM 678 O O . SER A 1 88 ? 3.173 7.134 4.591 1.00 46.09 88 SER A O 1
ATOM 680 N N . PHE A 1 89 ? 4.857 7.377 3.137 1.00 42.03 89 PHE A N 1
ATOM 681 C CA . PHE A 1 89 ? 4.479 6.233 2.288 1.00 42.03 89 PHE A CA 1
ATOM 682 C C . PHE A 1 89 ? 4.859 4.855 2.873 1.00 42.03 89 PHE A C 1
ATOM 684 O O . PHE A 1 89 ? 4.043 3.936 2.871 1.00 42.03 89 PHE A O 1
ATOM 691 N N . ASN A 1 90 ? 6.063 4.691 3.430 1.00 44.94 90 ASN A N 1
ATOM 692 C CA . ASN A 1 90 ? 6.483 3.415 4.034 1.00 44.94 90 ASN A CA 1
ATOM 693 C C . ASN A 1 90 ? 5.866 3.175 5.421 1.00 44.94 90 ASN A C 1
ATOM 695 O O . ASN A 1 90 ? 5.462 2.060 5.747 1.00 44.94 90 ASN A O 1
ATOM 699 N N . GLN A 1 91 ? 5.706 4.231 6.212 1.00 46.88 91 GLN A N 1
ATOM 700 C CA . GLN A 1 91 ? 4.946 4.234 7.458 1.00 46.88 91 GLN A CA 1
ATOM 701 C C . GLN A 1 91 ? 3.456 4.035 7.181 1.00 46.88 91 GLN A C 1
ATOM 703 O O . GLN A 1 91 ? 2.805 3.339 7.952 1.00 46.88 91 GLN A O 1
ATOM 708 N N . SER A 1 92 ? 2.911 4.549 6.065 1.00 54.34 92 SER A N 1
ATOM 709 C CA . SER A 1 92 ? 1.522 4.240 5.694 1.00 54.34 92 SER A CA 1
ATOM 710 C C . SER A 1 92 ? 1.318 2.786 5.262 1.00 54.34 92 SER A C 1
ATOM 712 O O . SER A 1 92 ? 0.294 2.211 5.607 1.00 54.34 92 SER A O 1
ATOM 714 N N . ASN A 1 93 ? 2.288 2.144 4.606 1.00 59.44 93 ASN A N 1
ATOM 715 C CA . ASN A 1 93 ? 2.215 0.699 4.356 1.00 59.44 93 ASN A CA 1
ATOM 716 C C . ASN A 1 93 ? 2.334 -0.110 5.663 1.00 59.44 93 ASN A C 1
ATOM 718 O O . ASN A 1 93 ? 1.549 -1.029 5.887 1.00 59.44 93 ASN A O 1
ATOM 722 N N . ASN A 1 94 ? 3.237 0.272 6.575 1.00 79.19 94 ASN A N 1
ATOM 723 C CA . ASN A 1 94 ? 3.378 -0.407 7.868 1.00 79.19 94 ASN A CA 1
ATOM 724 C C . ASN A 1 94 ? 2.140 -0.231 8.769 1.00 79.19 94 ASN A C 1
ATOM 726 O O . ASN A 1 94 ? 1.658 -1.200 9.358 1.00 79.19 94 ASN A O 1
ATOM 730 N N . ILE A 1 95 ? 1.588 0.985 8.852 1.00 85.69 95 ILE A N 1
ATOM 731 C CA . ILE A 1 95 ? 0.375 1.251 9.633 1.00 85.69 95 ILE A CA 1
ATOM 732 C C . ILE A 1 95 ? -0.844 0.585 8.999 1.00 85.69 95 ILE A C 1
ATOM 734 O O . ILE A 1 95 ? -1.710 0.132 9.738 1.00 85.69 95 ILE A O 1
ATOM 738 N N . ASP A 1 96 ? -0.915 0.472 7.668 1.00 87.75 96 ASP A N 1
ATOM 739 C CA . ASP A 1 96 ? -2.003 -0.231 6.988 1.00 87.75 96 ASP A CA 1
ATOM 740 C C . ASP A 1 96 ? -1.966 -1.727 7.275 1.00 87.75 96 ASP A C 1
ATOM 742 O O . ASP A 1 96 ? -3.000 -2.298 7.617 1.00 87.75 96 ASP A O 1
ATOM 746 N N . GLU A 1 97 ? -0.796 -2.362 7.195 1.00 89.56 97 GLU A N 1
ATOM 747 C CA . GLU A 1 97 ? -0.640 -3.777 7.540 1.00 89.56 97 GLU A CA 1
ATOM 748 C C . GLU A 1 97 ? -1.023 -4.046 8.998 1.00 89.56 97 GLU A C 1
ATOM 750 O O . GLU A 1 97 ? -1.822 -4.946 9.277 1.00 89.56 97 GLU A O 1
ATOM 755 N N . ARG A 1 98 ? -0.529 -3.217 9.928 1.00 90.69 98 ARG A N 1
ATOM 756 C CA . ARG A 1 98 ? -0.885 -3.312 11.350 1.00 90.69 98 ARG A CA 1
ATOM 757 C C . ARG A 1 98 ? -2.376 -3.056 11.575 1.00 90.69 98 ARG A C 1
ATOM 759 O O . ARG A 1 98 ? -3.023 -3.807 12.298 1.00 90.69 98 ARG A O 1
ATOM 766 N N . LEU A 1 99 ? -2.955 -2.051 10.917 1.00 93.06 99 LEU A N 1
ATOM 767 C CA . LEU A 1 99 ? -4.383 -1.740 10.992 1.00 93.06 99 LEU A CA 1
ATOM 768 C C . LEU A 1 99 ? -5.243 -2.895 10.468 1.00 93.06 99 LEU A C 1
ATOM 770 O O . LEU A 1 99 ? -6.253 -3.227 11.084 1.00 93.06 99 LEU A O 1
ATOM 774 N N . ILE A 1 100 ? -4.866 -3.517 9.349 1.00 92.44 100 ILE A N 1
ATOM 775 C CA . ILE A 1 100 ? -5.575 -4.674 8.787 1.00 92.44 100 ILE A CA 1
ATOM 776 C C . ILE A 1 100 ? -5.568 -5.832 9.785 1.00 92.44 100 ILE A C 1
ATOM 778 O O . ILE A 1 100 ? -6.604 -6.470 9.990 1.00 92.44 100 ILE A O 1
ATOM 782 N N . GLU A 1 101 ? -4.423 -6.095 10.410 1.00 91.88 101 GLU A N 1
ATOM 783 C CA . GLU A 1 101 ? -4.276 -7.161 11.394 1.00 91.88 101 GLU A CA 1
ATOM 784 C C . GLU A 1 101 ? -5.099 -6.884 12.667 1.00 91.88 101 GLU A C 1
ATOM 786 O O . GLU A 1 101 ? -5.829 -7.766 13.125 1.00 91.88 101 GLU A O 1
ATOM 791 N N . GLU A 1 102 ? -5.108 -5.650 13.182 1.00 92.31 102 GLU A N 1
ATOM 792 C CA . GLU A 1 102 ? -5.952 -5.300 14.334 1.00 92.31 102 GLU A CA 1
ATOM 793 C C . GLU A 1 102 ? -7.450 -5.332 14.009 1.00 92.31 102 GLU A C 1
ATOM 795 O O . GLU A 1 102 ? -8.262 -5.825 14.800 1.00 92.31 102 GLU A O 1
ATOM 800 N N . VAL A 1 103 ? -7.860 -4.856 12.830 1.00 92.25 103 VAL A N 1
ATOM 801 C CA . VAL A 1 103 ? -9.267 -4.921 12.406 1.00 92.25 103 VAL A CA 1
ATOM 802 C C . VAL A 1 103 ? -9.712 -6.371 12.210 1.00 92.25 103 VAL A C 1
ATOM 804 O O . VAL A 1 103 ? -10.852 -6.709 12.532 1.00 92.25 103 VAL A O 1
ATOM 807 N N . ARG A 1 104 ? -8.822 -7.256 11.742 1.00 90.25 104 ARG A N 1
ATOM 808 C CA . ARG A 1 104 ? -9.102 -8.693 11.607 1.00 90.25 104 ARG A CA 1
ATOM 809 C C . ARG A 1 104 ? -9.456 -9.337 12.951 1.00 90.25 104 ARG A C 1
ATOM 811 O O . ARG A 1 104 ? -10.349 -10.187 12.976 1.00 90.25 104 ARG A O 1
ATOM 818 N N . ARG A 1 105 ? -8.814 -8.915 14.047 1.00 89.50 105 ARG A N 1
ATOM 819 C CA . ARG A 1 105 ? -9.113 -9.382 15.417 1.00 89.50 105 ARG A CA 1
ATOM 820 C C . ARG A 1 105 ? -10.443 -8.853 15.952 1.00 89.50 105 ARG A C 1
ATOM 822 O O . ARG A 1 105 ? -11.084 -9.510 16.768 1.00 89.50 105 ARG A O 1
ATOM 829 N N . HIS A 1 106 ? -10.906 -7.716 15.443 1.00 87.69 106 HIS A N 1
ATOM 830 C CA . HIS A 1 106 ? -12.177 -7.100 15.816 1.00 87.69 106 HIS A CA 1
ATOM 831 C C . HIS A 1 106 ? -13.285 -7.432 14.807 1.00 87.69 106 HIS A C 1
ATOM 833 O O . HIS A 1 106 ? -13.792 -6.567 14.089 1.00 87.69 106 HIS A O 1
ATOM 839 N N . GLU A 1 107 ? -13.715 -8.697 14.794 1.00 85.75 107 GLU A N 1
ATOM 840 C CA . GLU A 1 107 ? -14.751 -9.228 13.890 1.00 85.75 107 GLU A CA 1
ATOM 841 C C . GLU A 1 107 ? -16.005 -8.338 13.711 1.00 85.75 107 GLU A C 1
ATOM 843 O O . GLU A 1 107 ? -16.459 -8.165 12.571 1.00 85.75 107 GLU A O 1
ATOM 848 N N . PRO A 1 108 ? -16.559 -7.692 14.761 1.00 87.62 108 PRO A N 1
ATOM 849 C CA . PRO A 1 108 ? -17.731 -6.827 14.618 1.00 87.62 108 PRO A CA 1
ATOM 850 C C . PRO A 1 108 ? -17.530 -5.602 13.714 1.00 87.62 108 PRO A C 1
ATOM 852 O O . PRO A 1 108 ? -18.518 -5.011 13.277 1.00 87.62 108 PRO A O 1
ATOM 855 N N . LEU A 1 109 ? -16.293 -5.224 13.384 1.00 86.62 109 LEU A N 1
ATOM 856 C CA . LEU A 1 109 ? -16.008 -4.103 12.484 1.00 86.62 109 LEU A CA 1
ATOM 857 C C . LEU A 1 109 ? -16.236 -4.427 11.005 1.00 86.62 109 LEU A C 1
ATOM 859 O O . LEU A 1 109 ? -16.535 -3.523 10.220 1.00 86.62 109 LEU A O 1
ATOM 863 N N . TYR A 1 110 ? -16.121 -5.696 10.607 1.00 85.50 110 TYR A N 1
ATOM 864 C CA . TYR A 1 110 ? -16.240 -6.100 9.202 1.00 85.50 110 TYR A CA 1
ATOM 865 C C . TYR A 1 110 ? -17.301 -7.176 8.955 1.00 85.50 110 TYR A C 1
ATOM 867 O O . TYR A 1 110 ? -17.824 -7.266 7.840 1.00 85.50 110 TYR A O 1
ATOM 875 N N . ASN A 1 111 ? -17.661 -7.976 9.961 1.00 83.88 111 ASN A N 1
ATOM 876 C CA . ASN A 1 111 ? -18.662 -9.019 9.804 1.00 83.88 111 ASN A CA 1
ATOM 877 C C . ASN A 1 111 ? -20.077 -8.470 10.030 1.00 83.88 111 ASN A C 1
ATOM 879 O O . ASN A 1 111 ? -20.521 -8.313 11.168 1.00 83.88 111 ASN A O 1
ATOM 883 N N . PHE A 1 112 ? -20.821 -8.254 8.938 1.00 79.38 112 PHE A N 1
ATOM 884 C CA . PHE A 1 112 ? -22.213 -7.769 8.942 1.00 79.38 112 PHE A CA 1
ATOM 885 C C . PHE A 1 112 ? -23.258 -8.818 9.365 1.00 79.38 112 PHE A C 1
ATOM 887 O O . PHE A 1 112 ? -24.435 -8.484 9.519 1.00 79.38 112 PHE A O 1
ATOM 894 N N . ARG A 1 113 ? -22.851 -10.069 9.608 1.00 83.56 113 ARG A N 1
ATOM 895 C CA . ARG A 1 113 ? -23.751 -11.149 10.046 1.00 83.56 113 ARG A CA 1
ATOM 896 C C . ARG A 1 113 ? -23.976 -11.181 11.557 1.00 83.56 113 ARG A C 1
ATOM 898 O O . ARG A 1 113 ? -24.950 -11.772 12.006 1.00 83.56 113 ARG A O 1
ATOM 905 N N . LEU A 1 114 ? -23.116 -10.521 12.335 1.00 82.75 114 LEU A N 1
ATOM 906 C CA . LEU A 1 114 ? -23.275 -10.412 13.789 1.00 82.75 114 LEU A CA 1
ATOM 907 C C . LEU A 1 114 ? -24.510 -9.568 14.187 1.00 82.75 114 LEU A C 1
ATOM 909 O O . LEU A 1 114 ? -24.940 -8.706 13.412 1.00 82.75 114 LEU A O 1
ATOM 913 N N . PRO A 1 115 ? -25.092 -9.774 15.380 1.00 83.38 115 PRO A N 1
ATOM 914 C CA . PRO A 1 115 ? -26.216 -8.974 15.863 1.00 83.38 115 PRO A CA 1
ATOM 915 C C . PRO A 1 115 ? -25.879 -7.480 15.999 1.00 83.38 115 PRO A C 1
ATOM 917 O O . PRO A 1 115 ? -24.761 -7.107 16.354 1.00 83.38 115 PRO A O 1
ATOM 920 N N . LEU A 1 116 ? -26.875 -6.603 15.811 1.00 76.19 116 LEU A N 1
ATOM 921 C CA . LEU A 1 116 ? -26.715 -5.153 16.031 1.00 76.19 116 LEU A CA 1
ATOM 922 C C . LEU A 1 116 ? -26.314 -4.813 17.473 1.00 76.19 116 LEU A C 1
ATOM 924 O O . LEU A 1 116 ? -25.690 -3.783 17.706 1.00 76.19 116 LEU A O 1
ATOM 928 N N . THR A 1 117 ? -26.626 -5.691 18.427 1.00 76.25 117 THR A N 1
ATOM 929 C CA . THR A 1 117 ? -26.191 -5.587 19.824 1.00 76.25 117 THR A CA 1
ATOM 930 C C . THR A 1 117 ? -24.691 -5.785 20.020 1.00 76.25 117 THR A C 1
ATOM 932 O O . THR A 1 117 ? -24.239 -5.532 21.127 1.00 76.25 117 THR A O 1
ATOM 935 N N . GLN A 1 118 ? -23.942 -6.234 19.005 1.00 72.31 118 GLN A N 1
ATOM 936 C CA . GLN A 1 118 ? -22.473 -6.359 19.005 1.00 72.31 118 GLN A CA 1
ATOM 937 C C . GLN A 1 118 ? -21.789 -5.375 18.036 1.00 72.31 118 GLN A C 1
ATOM 939 O O . GLN A 1 118 ? -20.581 -5.160 18.107 1.00 72.31 118 GLN A O 1
ATOM 944 N N . ARG A 1 119 ? -22.570 -4.747 17.147 1.00 79.25 119 ARG A N 1
ATOM 945 C CA . ARG A 1 119 ? -22.135 -3.693 16.213 1.00 79.25 119 ARG A CA 1
ATOM 946 C C . ARG A 1 119 ? -22.783 -2.345 16.505 1.00 79.25 119 ARG A C 1
ATOM 948 O O . ARG A 1 119 ? -22.957 -1.511 15.614 1.00 79.25 119 ARG A O 1
ATOM 955 N N . GLY A 1 120 ? -23.227 -2.144 17.741 1.00 82.31 120 GLY A N 1
ATOM 956 C CA . GLY A 1 120 ? -23.865 -0.898 18.124 1.00 82.31 120 GLY A CA 1
ATOM 957 C C . GLY A 1 120 ? -22.884 0.257 17.946 1.00 82.31 120 GLY A C 1
ATOM 958 O O . GLY A 1 120 ? -21.684 0.089 18.152 1.00 82.31 120 GLY A O 1
ATOM 959 N N . ARG A 1 121 ? -23.383 1.463 17.642 1.00 84.12 121 ARG A N 1
ATOM 960 C CA . ARG A 1 121 ? -22.536 2.661 17.458 1.00 84.12 121 ARG A CA 1
ATOM 961 C C . ARG A 1 121 ? -21.520 2.838 18.596 1.00 84.12 121 ARG A C 1
ATOM 963 O O . ARG A 1 121 ? -20.377 3.199 18.344 1.00 84.12 121 ARG A O 1
ATOM 970 N N . LYS A 1 122 ? -21.933 2.564 19.839 1.00 87.25 122 LYS A N 1
ATOM 971 C CA . LYS A 1 122 ? -21.066 2.630 21.023 1.00 87.25 122 LYS A CA 1
ATOM 972 C C . LYS A 1 122 ? -19.938 1.590 20.985 1.00 87.25 122 LYS A C 1
ATOM 974 O O . LYS A 1 122 ? -18.808 1.935 21.290 1.00 87.25 122 LYS A O 1
ATOM 979 N N . GLN A 1 123 ? -20.235 0.356 20.590 1.00 85.19 123 GLN A N 1
ATOM 980 C CA . GLN A 1 123 ? -19.262 -0.741 20.536 1.00 85.19 123 GLN A CA 1
ATOM 981 C C . GLN A 1 123 ? -18.284 -0.562 19.385 1.00 85.19 123 GLN A C 1
ATOM 983 O O . GLN A 1 123 ? -17.087 -0.658 19.596 1.00 85.19 123 GLN A O 1
ATOM 988 N N . THR A 1 124 ? -18.775 -0.201 18.199 1.00 85.94 124 THR A N 1
ATOM 989 C CA . THR A 1 124 ? -17.910 0.118 17.060 1.00 85.94 124 THR A CA 1
ATOM 990 C C . THR A 1 124 ? -16.987 1.287 17.387 1.00 85.94 124 THR A C 1
ATOM 992 O O . THR A 1 124 ? -15.805 1.235 17.073 1.00 85.94 124 THR A O 1
ATOM 995 N N . LYS A 1 125 ? -17.493 2.327 18.068 1.00 90.19 125 LYS A N 1
ATOM 996 C CA . LYS A 1 125 ? -16.653 3.440 18.529 1.00 90.19 125 LYS A CA 1
ATOM 997 C C . LYS A 1 125 ? -15.585 2.977 19.523 1.00 90.19 125 LYS A C 1
ATOM 999 O O . LYS A 1 125 ? -14.454 3.428 19.402 1.00 90.19 125 LYS A O 1
ATOM 1004 N N . GLN A 1 126 ? -15.938 2.100 20.463 1.00 91.31 126 GLN A N 1
ATOM 1005 C CA . GLN A 1 126 ? -14.985 1.540 21.422 1.00 91.31 126 GLN A CA 1
ATOM 1006 C C . GLN A 1 126 ? -13.901 0.721 20.715 1.00 91.31 126 GLN A C 1
ATOM 1008 O O . GLN A 1 126 ? -12.731 0.990 20.913 1.00 91.31 126 GLN A O 1
ATOM 1013 N N . MET A 1 127 ? -14.271 -0.170 19.795 1.00 92.56 127 MET A N 1
ATOM 1014 C CA . MET A 1 127 ? -13.309 -0.990 19.047 1.00 92.56 127 MET A CA 1
ATOM 1015 C C . MET A 1 127 ? -12.318 -0.141 18.244 1.00 92.56 127 MET A C 1
ATOM 1017 O O . MET A 1 127 ? -11.134 -0.443 18.212 1.00 92.56 127 MET A O 1
ATOM 1021 N N . TRP A 1 128 ? -12.764 0.958 17.625 1.00 94.25 128 TRP A N 1
ATOM 1022 C CA . TRP A 1 128 ? -11.840 1.875 16.947 1.00 94.25 128 TRP A CA 1
ATOM 1023 C C . TRP A 1 128 ? -10.922 2.629 17.914 1.00 94.25 128 TRP A C 1
ATOM 1025 O O . TRP A 1 128 ? -9.802 2.970 17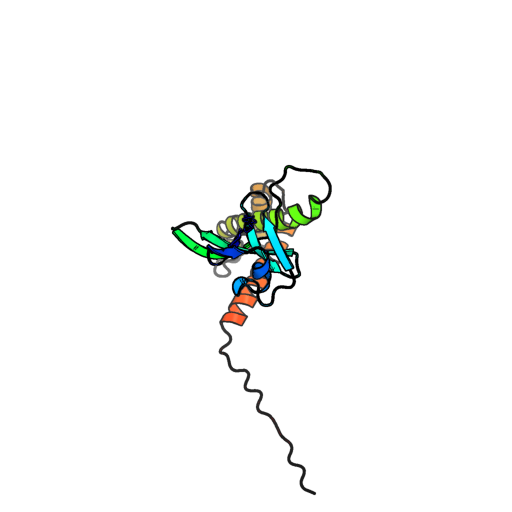.539 1.00 94.25 128 TRP A O 1
ATOM 1035 N N . GLN A 1 129 ? -11.376 2.901 19.141 1.00 92.75 129 GLN A N 1
ATOM 1036 C CA . GLN A 1 129 ? -10.508 3.441 20.190 1.00 92.75 129 GLN A CA 1
ATOM 1037 C C . GLN A 1 129 ? -9.474 2.408 20.629 1.00 92.75 129 GLN A C 1
ATOM 1039 O O . GLN A 1 129 ? -8.298 2.745 20.680 1.00 92.75 129 GLN A O 1
ATOM 1044 N N . ASP A 1 130 ? -9.891 1.164 20.851 1.00 92.12 130 ASP A N 1
ATOM 1045 C CA . ASP A 1 130 ? -9.004 0.074 21.259 1.00 92.12 130 ASP A CA 1
ATOM 1046 C C . ASP A 1 130 ? -7.921 -0.170 20.190 1.00 92.12 130 ASP A C 1
ATOM 1048 O O . ASP A 1 130 ? -6.737 -0.210 20.510 1.00 92.12 130 ASP A O 1
ATOM 1052 N N . ILE A 1 131 ? -8.296 -0.189 18.903 1.00 92.56 131 ILE A N 1
ATOM 1053 C CA . ILE A 1 131 ? -7.350 -0.272 17.773 1.00 92.56 131 ILE A CA 1
ATOM 1054 C C . ILE A 1 131 ? -6.384 0.915 17.759 1.00 92.56 131 ILE A C 1
ATOM 1056 O O . ILE A 1 131 ? -5.192 0.740 17.535 1.00 92.56 131 ILE A O 1
ATOM 1060 N N . SER A 1 132 ? -6.875 2.134 17.993 1.00 92.81 132 SER A N 1
ATOM 1061 C CA . SER A 1 132 ? -6.018 3.323 18.055 1.00 92.81 132 SER A CA 1
ATOM 1062 C C . SER A 1 132 ? -4.981 3.204 19.175 1.00 92.81 132 SER A C 1
ATOM 1064 O O . SER A 1 132 ? -3.821 3.551 18.970 1.00 92.81 132 SER A O 1
ATOM 1066 N N . THR A 1 133 ? -5.374 2.668 20.333 1.00 91.44 133 THR A N 1
ATOM 1067 C CA . THR A 1 133 ? -4.468 2.399 21.455 1.00 91.44 133 THR A CA 1
ATOM 1068 C C . THR A 1 133 ? -3.451 1.302 21.132 1.00 91.44 133 THR A C 1
ATOM 1070 O O . THR A 1 133 ? -2.272 1.500 21.408 1.00 91.44 133 THR A O 1
ATOM 1073 N N . GLU A 1 134 ? -3.866 0.200 20.505 1.00 89.25 134 GLU A N 1
ATOM 1074 C CA . GLU A 1 134 ? -2.975 -0.910 20.118 1.00 89.25 134 GLU A CA 1
ATOM 1075 C C . GLU A 1 134 ? -1.965 -0.498 19.031 1.00 89.25 134 GLU A C 1
ATOM 1077 O O . GLU A 1 134 ? -0.816 -0.940 18.994 1.00 89.25 134 GLU A O 1
ATOM 1082 N N . LEU A 1 135 ? -2.351 0.452 18.178 1.00 87.31 135 LEU A N 1
ATOM 1083 C CA . LEU A 1 135 ? -1.453 1.111 17.232 1.00 87.31 135 LEU A CA 1
ATOM 1084 C C . LEU A 1 135 ? -0.613 2.220 17.892 1.00 87.31 135 LEU A C 1
ATOM 1086 O O . LEU A 1 135 ? -0.117 3.108 17.205 1.00 87.31 135 LEU A O 1
ATOM 1090 N N . ASN A 1 136 ? -0.439 2.184 19.217 1.00 85.12 136 ASN A N 1
ATOM 1091 C CA . ASN A 1 136 ? 0.324 3.148 20.018 1.00 85.12 136 ASN A CA 1
ATOM 1092 C C . ASN A 1 136 ? -0.107 4.616 19.830 1.00 85.12 136 ASN A C 1
ATOM 1094 O O . ASN A 1 136 ? 0.681 5.534 20.043 1.00 85.12 136 ASN A O 1
ATOM 1098 N N . GLY A 1 137 ? -1.352 4.860 19.415 1.00 83.81 137 GLY A N 1
ATOM 1099 C CA . GLY A 1 137 ? -1.861 6.201 19.124 1.00 83.81 137 GLY A CA 1
ATOM 1100 C C . GLY A 1 137 ? -1.327 6.824 17.831 1.00 83.81 137 GLY A C 1
ATOM 1101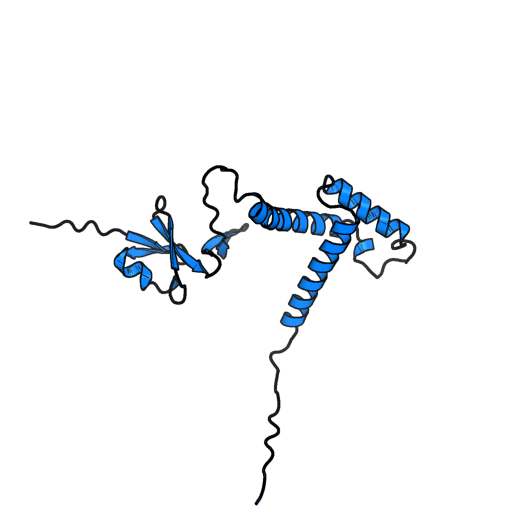 O O . GLY A 1 137 ? -1.616 7.990 17.569 1.00 83.81 137 GLY A O 1
ATOM 1102 N N . GLU A 1 138 ? -0.597 6.067 17.007 1.00 84.12 138 GLU A N 1
ATOM 1103 C CA . GLU A 1 138 ? -0.034 6.525 15.729 1.00 84.12 138 GLU A CA 1
ATOM 1104 C C . GLU A 1 138 ? -1.127 6.969 14.741 1.00 84.12 138 GLU A C 1
ATOM 1106 O O . GLU A 1 138 ? -0.944 7.898 13.954 1.00 84.12 138 GLU A O 1
ATOM 1111 N N . ILE A 1 139 ? -2.312 6.358 14.838 1.00 87.56 139 ILE A N 1
ATOM 1112 C CA . ILE A 1 139 ? -3.515 6.754 14.109 1.00 87.56 139 ILE A CA 1
ATOM 1113 C C . ILE A 1 139 ? -4.696 6.898 15.070 1.00 87.56 139 ILE A C 1
ATOM 1115 O O . ILE A 1 139 ? -4.953 6.035 15.910 1.00 87.56 139 ILE A O 1
ATOM 1119 N N . SER A 1 140 ? -5.445 7.998 14.949 1.00 91.81 140 SER A N 1
ATOM 1120 C CA . SER A 1 140 ? -6.656 8.216 15.753 1.00 91.81 140 SER A CA 1
ATOM 1121 C C . SER A 1 140 ? -7.763 7.223 15.386 1.00 91.81 140 SER A C 1
ATOM 1123 O O . SER A 1 140 ? -7.840 6.775 14.247 1.00 91.81 140 SER A O 1
ATOM 1125 N N . ALA A 1 141 ? -8.687 6.944 16.309 1.00 91.19 141 ALA A N 1
ATOM 1126 C CA . ALA A 1 141 ? -9.837 6.065 16.059 1.00 91.19 141 ALA A CA 1
ATOM 1127 C C . ALA A 1 141 ? -10.638 6.428 14.785 1.00 91.19 141 ALA A C 1
ATOM 1129 O O . ALA A 1 141 ? -11.027 5.553 14.013 1.00 91.19 141 ALA A O 1
ATOM 1130 N N . ASP A 1 142 ? -10.872 7.723 14.541 1.00 88.50 142 ASP A N 1
ATOM 1131 C CA . ASP A 1 142 ? -11.562 8.199 13.331 1.00 88.50 142 ASP A CA 1
ATOM 1132 C C . ASP A 1 142 ? -10.684 8.055 12.077 1.00 88.50 142 ASP A C 1
ATOM 1134 O O . ASP A 1 142 ? -11.166 7.641 11.020 1.00 88.50 142 ASP A O 1
ATOM 1138 N N . GLY A 1 143 ? -9.381 8.326 12.210 1.00 89.06 143 GLY A N 1
ATOM 1139 C CA . GLY A 1 143 ? -8.390 8.089 11.161 1.00 89.06 143 GLY A CA 1
ATOM 1140 C C . GLY A 1 143 ? -8.317 6.617 10.754 1.00 89.06 143 GLY A C 1
ATOM 1141 O O . GLY A 1 143 ? -8.364 6.316 9.565 1.00 89.06 143 GLY A O 1
ATOM 1142 N N . ALA A 1 144 ? -8.295 5.704 11.726 1.00 90.94 144 ALA A N 1
ATOM 1143 C CA . ALA A 1 144 ? -8.267 4.259 11.525 1.00 90.94 144 ALA A CA 1
ATOM 1144 C C . ALA A 1 144 ? -9.521 3.779 10.786 1.00 90.94 144 ALA A C 1
ATOM 1146 O O . ALA A 1 144 ? -9.421 3.070 9.785 1.00 90.94 144 ALA A O 1
ATOM 1147 N N . ALA A 1 145 ? -10.703 4.245 11.203 1.00 90.62 145 ALA A N 1
ATOM 1148 C CA . ALA A 1 145 ? -11.960 3.919 10.536 1.00 90.62 145 ALA A CA 1
ATOM 1149 C C . ALA A 1 145 ? -11.994 4.410 9.076 1.00 90.62 145 ALA A C 1
ATOM 1151 O O . ALA A 1 145 ? -12.431 3.683 8.178 1.00 90.62 145 ALA A O 1
ATOM 1152 N N . LYS A 1 146 ? -11.514 5.636 8.822 1.00 89.75 146 LYS A N 1
ATOM 1153 C CA . LYS A 1 146 ? -11.397 6.196 7.466 1.00 89.75 146 LYS A CA 1
ATOM 1154 C C . LYS A 1 146 ? -10.396 5.417 6.619 1.00 89.75 146 LYS A C 1
ATOM 1156 O O . LYS A 1 146 ? -10.708 5.085 5.478 1.00 89.75 146 LYS A O 1
ATOM 1161 N N . ARG A 1 147 ? -9.224 5.096 7.172 1.00 91.00 147 ARG A N 1
ATOM 1162 C CA . ARG A 1 147 ? -8.168 4.376 6.456 1.00 91.00 147 ARG A CA 1
ATOM 1163 C C . ARG A 1 147 ? -8.602 2.960 6.096 1.00 91.00 147 ARG A C 1
ATOM 1165 O O . ARG A 1 147 ? -8.498 2.576 4.935 1.00 91.00 147 ARG A O 1
ATOM 1172 N N . TRP A 1 148 ? -9.209 2.242 7.041 1.00 93.19 148 TRP A N 1
ATOM 1173 C CA . TRP A 1 148 ? -9.811 0.932 6.797 1.00 93.19 148 TRP A CA 1
ATOM 1174 C C . TRP A 1 148 ? -10.851 0.964 5.672 1.00 93.19 148 TRP A C 1
ATOM 1176 O O . TRP A 1 148 ? -10.866 0.085 4.809 1.00 93.19 148 TRP A O 1
ATOM 1186 N N . LYS A 1 149 ? -11.711 1.991 5.644 1.00 88.25 149 LYS A N 1
ATOM 1187 C CA . LYS A 1 149 ? -12.680 2.165 4.558 1.00 88.25 149 LYS A CA 1
ATOM 1188 C C . LYS A 1 149 ? -11.982 2.302 3.203 1.00 88.25 149 LYS A C 1
ATOM 1190 O O . LYS A 1 149 ? -12.339 1.574 2.283 1.00 88.25 149 LYS A O 1
ATOM 1195 N N . SER A 1 150 ? -10.971 3.164 3.096 1.00 87.50 150 SER A N 1
ATOM 1196 C CA . SER A 1 150 ? -10.202 3.332 1.857 1.00 87.50 150 SER A CA 1
ATOM 1197 C C . SER A 1 150 ? -9.538 2.030 1.397 1.00 87.50 150 SER A C 1
ATOM 1199 O O . SER A 1 150 ? -9.617 1.688 0.219 1.00 87.50 150 SER A O 1
ATOM 1201 N N . LEU A 1 151 ? -8.934 1.269 2.318 1.00 89.50 151 LEU A N 1
ATOM 1202 C CA . LEU A 1 151 ? -8.329 -0.036 2.021 1.00 89.50 151 LEU A CA 1
ATOM 1203 C C . LEU A 1 151 ? -9.360 -1.022 1.466 1.00 89.50 151 LEU A C 1
ATOM 1205 O O . LEU A 1 151 ? -9.133 -1.675 0.445 1.00 89.50 151 LEU A O 1
ATOM 1209 N N . ARG A 1 152 ? -10.526 -1.096 2.109 1.00 89.81 152 ARG A N 1
ATOM 1210 C CA . ARG A 1 152 ? -11.620 -1.961 1.673 1.00 89.81 152 ARG A CA 1
ATOM 1211 C C . ARG A 1 152 ? -12.157 -1.562 0.303 1.00 89.81 152 ARG A C 1
ATOM 1213 O O . ARG A 1 152 ? -12.391 -2.447 -0.517 1.00 89.81 152 ARG A O 1
ATOM 1220 N N . ASP A 1 153 ? -12.362 -0.272 0.060 1.00 87.19 153 ASP A N 1
ATOM 1221 C CA . 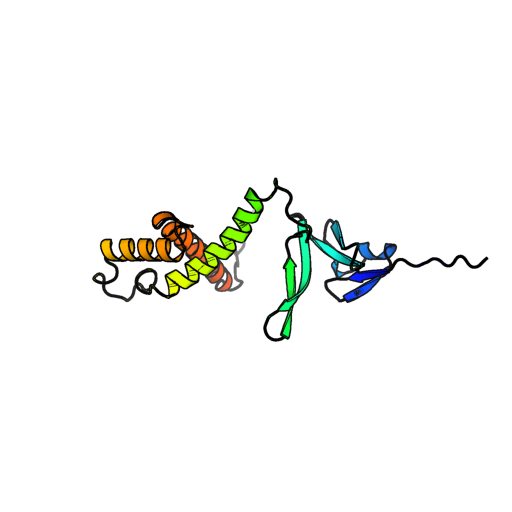ASP A 1 153 ? -12.886 0.234 -1.210 1.00 87.19 153 ASP A CA 1
ATOM 1222 C C . ASP A 1 153 ? -11.924 -0.111 -2.363 1.00 87.19 153 ASP A C 1
ATOM 1224 O O . ASP A 1 153 ? -12.351 -0.654 -3.387 1.00 87.19 153 ASP A O 1
ATOM 1228 N N . THR A 1 154 ? -10.616 0.081 -2.158 1.00 84.31 154 THR A N 1
ATOM 1229 C CA . THR A 1 154 ? -9.569 -0.325 -3.110 1.00 84.31 154 THR A CA 1
ATOM 1230 C C . THR A 1 154 ? -9.571 -1.836 -3.349 1.00 84.31 154 THR A C 1
ATOM 1232 O O . THR A 1 154 ? -9.586 -2.280 -4.498 1.00 84.31 154 THR A O 1
ATOM 1235 N N . PHE A 1 155 ? -9.630 -2.647 -2.288 1.00 87.50 155 PHE A N 1
ATOM 1236 C CA . PHE A 1 155 ? -9.685 -4.105 -2.410 1.00 87.50 155 PHE A CA 1
ATOM 1237 C C . PHE A 1 155 ? -10.933 -4.577 -3.174 1.00 87.50 155 PHE A C 1
ATOM 1239 O O . PHE A 1 155 ? -10.838 -5.437 -4.049 1.00 87.50 155 PHE A O 1
ATOM 1246 N N . MET A 1 156 ? -12.104 -3.990 -2.905 1.00 83.69 156 MET A N 1
ATOM 1247 C CA . MET A 1 156 ? -13.341 -4.306 -3.628 1.00 83.69 156 MET A CA 1
ATOM 1248 C C . MET A 1 156 ? -13.254 -3.945 -5.110 1.00 83.69 156 MET A C 1
ATOM 1250 O O . MET A 1 156 ? -13.726 -4.726 -5.935 1.00 83.69 156 MET A O 1
ATOM 1254 N N . LYS A 1 157 ? -12.618 -2.819 -5.459 1.00 84.69 157 LYS A N 1
ATOM 1255 C CA . LYS A 1 157 ? -12.375 -2.436 -6.856 1.00 84.69 157 LYS A CA 1
ATOM 1256 C C . LYS A 1 157 ? -11.499 -3.466 -7.571 1.00 84.69 157 LYS A C 1
ATOM 1258 O O . LYS A 1 157 ? -11.901 -3.981 -8.606 1.00 84.69 157 LYS A O 1
ATOM 1263 N N . ILE A 1 158 ? -10.384 -3.868 -6.958 1.00 85.00 158 ILE A N 1
ATOM 1264 C CA . ILE A 1 158 ? -9.491 -4.902 -7.506 1.00 85.00 158 ILE A CA 1
ATOM 1265 C C . ILE A 1 158 ? -10.236 -6.231 -7.703 1.00 85.00 158 ILE A C 1
ATOM 1267 O O . ILE A 1 158 ? -10.073 -6.898 -8.722 1.00 85.00 158 ILE A O 1
ATOM 1271 N N . ILE A 1 159 ? -11.067 -6.641 -6.738 1.00 85.88 159 ILE A N 1
ATOM 1272 C CA . ILE A 1 159 ? -11.872 -7.865 -6.855 1.00 85.88 159 ILE A CA 1
ATOM 1273 C C . ILE A 1 159 ? -12.923 -7.742 -7.964 1.00 85.88 159 ILE A C 1
ATOM 1275 O O . ILE A 1 159 ? -13.159 -8.720 -8.672 1.00 85.88 159 ILE A O 1
ATOM 1279 N N . ALA A 1 160 ? -13.558 -6.580 -8.119 1.00 79.69 160 ALA A N 1
ATOM 1280 C CA . ALA A 1 160 ? -14.517 -6.333 -9.190 1.00 79.69 160 ALA A CA 1
ATOM 1281 C C . ALA A 1 160 ? -13.844 -6.409 -10.567 1.00 79.69 160 ALA A C 1
ATOM 1283 O O . ALA A 1 160 ? -14.355 -7.112 -11.436 1.00 79.69 160 ALA A O 1
ATOM 1284 N N . ASP A 1 161 ? -12.676 -5.784 -10.722 1.00 78.31 161 ASP A N 1
ATOM 1285 C CA . ASP A 1 161 ? -11.885 -5.809 -11.956 1.00 78.31 161 ASP A CA 1
ATOM 1286 C C . ASP A 1 161 ? -11.455 -7.242 -12.307 1.00 78.31 161 ASP A C 1
ATOM 1288 O O . ASP A 1 161 ? -11.618 -7.682 -13.442 1.00 78.31 161 ASP A O 1
ATOM 1292 N N . LYS A 1 162 ? -11.021 -8.035 -11.316 1.00 81.56 162 LYS A N 1
ATOM 1293 C CA . LYS A 1 162 ? -10.690 -9.464 -11.500 1.00 81.56 162 LYS A CA 1
ATOM 1294 C C . LYS A 1 162 ? -11.893 -10.339 -11.861 1.00 81.56 162 LYS A C 1
ATOM 1296 O O . LYS A 1 162 ? -11.717 -11.420 -12.415 1.00 81.56 162 LYS A O 1
ATOM 1301 N N . ARG A 1 163 ? -13.107 -9.926 -11.489 1.00 78.00 163 ARG A N 1
ATOM 1302 C CA . ARG A 1 163 ? -14.354 -10.657 -11.769 1.00 78.00 163 ARG A CA 1
ATOM 1303 C C . ARG A 1 163 ? -14.990 -10.265 -13.096 1.00 78.00 163 ARG A C 1
ATOM 1305 O O . ARG A 1 163 ? -15.962 -10.915 -13.475 1.00 78.00 163 ARG A O 1
ATOM 1312 N N . GLN A 1 164 ? -14.492 -9.237 -13.783 1.00 65.75 164 GLN A N 1
ATOM 1313 C CA . GLN A 1 164 ? -14.962 -8.908 -15.124 1.00 65.75 164 GLN A CA 1
ATOM 1314 C C . GLN A 1 164 ? -14.531 -10.022 -16.094 1.00 65.75 164 GLN A C 1
ATOM 1316 O O . GLN A 1 164 ? -13.331 -10.208 -16.302 1.00 65.75 164 GLN A O 1
ATOM 1321 N N . PRO A 1 165 ? -15.461 -10.779 -16.709 1.00 56.44 165 PRO A N 1
ATOM 1322 C CA . PRO A 1 165 ? -15.117 -11.547 -17.896 1.00 56.44 165 PRO A CA 1
ATOM 1323 C C . PRO A 1 165 ? -14.715 -10.553 -18.993 1.00 56.44 165 PRO A C 1
ATOM 1325 O O . PRO A 1 165 ? -15.434 -9.582 -19.230 1.00 56.44 165 PRO A O 1
ATOM 1328 N N . SER A 1 166 ? -13.576 -10.774 -19.657 1.00 56.53 166 SER A N 1
ATOM 1329 C CA . SER A 1 166 ? -13.158 -10.001 -20.834 1.00 56.53 166 SER A CA 1
ATOM 1330 C C . SER A 1 166 ? -14.269 -10.036 -21.885 1.00 56.53 166 SER A C 1
ATOM 1332 O O . SER A 1 166 ? -14.432 -11.024 -22.595 1.00 56.53 166 SER A O 1
ATOM 1334 N N . GLY A 1 167 ? -15.089 -8.990 -21.934 1.00 51.88 167 GLY A N 1
ATOM 1335 C CA . GLY A 1 167 ? -16.361 -9.045 -22.644 1.00 51.88 167 GLY A CA 1
ATOM 1336 C C . GLY A 1 167 ? -17.007 -7.683 -22.832 1.00 51.88 167 GLY A C 1
ATOM 1337 O O . GLY A 1 167 ? -18.222 -7.565 -22.730 1.00 51.88 167 GLY A O 1
ATOM 1338 N N . SER A 1 168 ? -16.221 -6.652 -23.137 1.00 51.72 168 SER A N 1
ATOM 1339 C CA . SER A 1 168 ? -16.764 -5.394 -23.656 1.00 51.72 168 SER A CA 1
ATOM 1340 C C . SER A 1 168 ? -16.971 -5.521 -25.165 1.00 51.72 168 SER A C 1
ATOM 1342 O O . SER A 1 168 ? -16.250 -4.932 -25.964 1.00 51.72 168 SER A O 1
ATOM 1344 N N . GLY A 1 169 ? -17.953 -6.330 -25.564 1.00 45.06 169 GLY A N 1
ATOM 1345 C CA . GLY A 1 169 ? -18.534 -6.263 -26.899 1.00 45.06 169 GLY A CA 1
ATOM 1346 C C . GLY A 1 169 ? -19.419 -5.025 -26.993 1.00 45.06 169 GLY A C 1
ATOM 1347 O O . GLY A 1 169 ? -20.632 -5.115 -26.821 1.00 45.06 169 GLY A O 1
ATOM 1348 N N . SER A 1 170 ? -18.832 -3.854 -27.245 1.00 46.66 170 SER A N 1
ATOM 1349 C CA . SER A 1 170 ? -19.606 -2.726 -27.758 1.00 46.66 170 SER A CA 1
ATOM 1350 C C . SER A 1 170 ? -19.949 -3.041 -29.211 1.00 46.66 170 SER A C 1
ATOM 1352 O O . SER A 1 170 ? -19.133 -2.836 -30.107 1.00 46.66 170 SER A O 1
ATOM 1354 N N . PHE A 1 171 ? -21.134 -3.601 -29.441 1.00 46.72 171 PHE A N 1
ATOM 1355 C CA . PHE A 1 171 ? -21.681 -3.750 -30.782 1.00 46.72 171 PHE A CA 1
ATOM 1356 C C . PHE A 1 171 ? -21.785 -2.368 -31.434 1.00 46.72 171 PHE A C 1
ATOM 1358 O O . PHE A 1 171 ? -22.592 -1.527 -31.033 1.00 46.72 171 PHE A O 1
ATOM 1365 N N . SER A 1 172 ? -20.943 -2.147 -32.440 1.00 51.03 172 SER A N 1
ATOM 1366 C CA . SER A 1 172 ? -21.012 -1.037 -33.378 1.00 51.03 172 SER A CA 1
ATOM 1367 C C . SER A 1 172 ? -22.415 -0.970 -33.975 1.00 51.03 172 SER A C 1
ATOM 1369 O O . SER A 1 172 ? -22.826 -1.871 -34.702 1.00 51.03 172 SER A O 1
ATOM 1371 N N . THR A 1 173 ? -23.167 0.092 -33.691 1.00 46.94 173 THR A N 1
ATOM 1372 C CA . THR A 1 173 ? -24.342 0.423 -34.507 1.00 46.94 173 THR A CA 1
ATOM 1373 C C . THR A 1 173 ? -23.874 1.342 -35.630 1.00 46.94 173 THR A C 1
ATOM 1375 O O . THR A 1 173 ? -23.936 2.566 -35.525 1.00 46.94 173 THR A O 1
ATOM 1378 N N . GLU A 1 174 ? -23.338 0.735 -36.689 1.00 46.56 174 GLU A N 1
ATOM 1379 C CA . GLU A 1 174 ? -23.093 1.411 -37.961 1.00 46.56 174 GLU A CA 1
ATOM 1380 C C . GLU A 1 174 ? -24.451 1.761 -38.577 1.00 46.56 174 GLU A C 1
ATOM 1382 O O . GLU A 1 174 ? -25.273 0.896 -38.882 1.00 46.56 174 GLU A O 1
ATOM 1387 N N . LYS A 1 175 ? -24.729 3.060 -38.684 1.00 52.59 175 LYS A N 1
ATOM 1388 C CA . LYS A 1 175 ? -25.928 3.562 -39.348 1.00 52.59 175 LYS A CA 1
ATOM 1389 C C . LYS A 1 175 ? -25.623 3.615 -40.840 1.00 52.59 175 LYS A C 1
ATOM 1391 O O . LYS A 1 175 ? -24.940 4.527 -41.293 1.00 52.59 175 LYS A O 1
ATOM 1396 N N . VAL A 1 176 ? -26.127 2.640 -41.590 1.00 51.31 176 VAL A N 1
ATOM 1397 C CA . VAL A 1 176 ? -26.175 2.695 -43.055 1.00 51.31 176 VAL A CA 1
ATOM 1398 C C . VAL A 1 176 ? -27.115 3.835 -43.451 1.00 51.31 176 VAL A C 1
ATOM 1400 O O . VAL A 1 176 ? -28.326 3.747 -43.250 1.00 51.31 176 VAL A O 1
ATOM 1403 N N . ALA A 1 177 ? -26.557 4.917 -43.988 1.00 57.22 177 ALA A N 1
ATOM 1404 C CA . ALA A 1 177 ? -27.314 5.932 -44.704 1.00 57.22 177 ALA A CA 1
ATOM 1405 C C . ALA A 1 177 ? -27.361 5.533 -46.183 1.00 57.22 177 ALA A C 1
ATOM 1407 O O . ALA A 1 177 ? -26.348 5.557 -46.876 1.00 57.22 177 ALA A O 1
ATOM 1408 N N . VAL A 1 178 ? -28.547 5.138 -46.643 1.00 52.47 178 VAL A N 1
ATOM 1409 C CA . VAL A 1 178 ? -28.896 5.098 -48.066 1.00 52.47 178 VAL A CA 1
ATOM 1410 C C . VAL A 1 178 ? -29.182 6.528 -48.520 1.00 52.47 178 VAL A C 1
ATOM 1412 O O . VAL A 1 178 ? -30.050 7.194 -47.953 1.00 52.47 178 VAL A O 1
ATOM 1415 N N . SER A 1 179 ? -28.476 6.987 -49.549 1.00 50.16 179 SER A N 1
ATOM 1416 C CA . SER A 1 179 ? -28.913 8.016 -50.503 1.00 50.16 179 SER A CA 1
ATOM 1417 C C . SER A 1 179 ? -28.176 7.807 -51.816 1.00 50.16 179 SER A C 1
ATOM 1419 O O . SER A 1 179 ? -26.950 7.566 -51.753 1.00 50.16 179 SER A O 1
#

Sequence (179 aa):
MDSFDQFLVNTCGVCETIVNETEMAQHSCVAGFPTIFINNESRYFYPQCENGDIIRKSALPGGMEEIVVDPITLQQDPDESVSEAINSFNQSNNIDERLIEEVRRHEPLYNFRLPLTQRGRKQTKQMWQDISTELNGEISADGAAKRWKSLRDTFMKIIADKRQPSGSGSFSTEKVAVS

Foldseek 3Di:
DDPPPVFLWAAEQAPRDIDGPVCVCVDPQQPPAPDWDADPPRRYIFRAHPVGWTWGWDQDPPRDIDIDTGRPPPPDDDDPDPCPPVCVVVVLVVVLVLLVVLVVVVCLLPPPVDDCVCVPPVNLLVSLCVSCVVSVVPAHSVRSNVSVVVVVVVVVVVVVVVPDDPDPPPPDPDDDDDD

pLDDT: mean 75.45, std 16.25, range [37.88, 94.25]

Organism: NCBI:txid300111

Radius of gyration: 25.5 Å; chains: 1; bounding box: 80×36×72 Å

InterPro domains:
  IPR006578 MADF domain [PF10545] (99-168)
  IPR006578 MADF domain [PS51029] (98-179)
  IPR039353 Transcription factor Adf-1 [PTHR12243] (74-170)